Protein AF-A0A088MRJ0-F1 (afdb_monomer_lite)

Sequence (111 aa):
MLADCGLSNAIIQKKNITLDELSALYWVNIFLGVFLFVVTIILSYEISSWMRLDRLSFLIQLTALVFIIMPHGQQYRALMQKELEFDILSKIESFSYLTGFCLTVIIGIIT

Secondary structure (DSSP, 8-state):
--TTTTHHHHHHT-S---HHHHHHHHHHHHHHHHHHHHHHHHHHHHHHHHHT-HHHHHHHHHHHTHHHHHHHHHHHHHHHHHTT-HHHHHHHHHHHHHHHHHHHHHHHHH-

pLDDT: mean 72.76, std 13.06, range [32.66, 93.44]

Foldseek 3Di:
DVLQVCVLVVVVVDPDDDPVNLVVSLVVSQVSLVVQLVVQLVVLVVVCVVVVCPVSSVVSNVVSVCSNVVSVVVSVVSVCVVVVVVVVVVVVVVVVVVVVVVVVVVVVVVD

Radius of gyration: 17.57 Å; chains: 1; bounding box: 46×26×44 Å

Structure (mmCIF, N/CA/C/O backbone):
data_AF-A0A088MRJ0-F1
#
_entry.id   AF-A0A088MRJ0-F1
#
loop_
_atom_site.group_PDB
_atom_site.id
_atom_site.type_symbol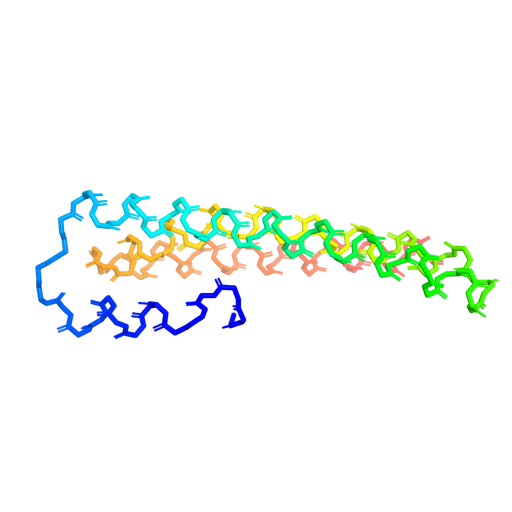
_atom_site.label_atom_id
_atom_site.label_alt_id
_atom_site.label_comp_id
_atom_site.label_asym_id
_atom_site.label_entity_id
_atom_site.label_seq_id
_atom_site.pdbx_PDB_ins_code
_atom_site.Cartn_x
_atom_site.Cartn_y
_atom_site.Cartn_z
_atom_site.occupancy
_atom_site.B_iso_or_equiv
_atom_site.auth_seq_id
_atom_site.auth_comp_id
_atom_site.auth_asym_id
_atom_site.auth_atom_id
_atom_site.pdbx_PDB_model_num
ATOM 1 N N . MET A 1 1 ? -10.835 3.303 -3.199 1.00 35.06 1 MET A N 1
ATOM 2 C CA . MET A 1 1 ? -12.106 3.633 -3.893 1.00 35.06 1 MET A CA 1
ATOM 3 C C . MET A 1 1 ? -12.644 2.460 -4.707 1.00 35.06 1 MET A C 1
ATOM 5 O O . MET A 1 1 ? -13.780 2.097 -4.459 1.00 35.06 1 MET A O 1
ATOM 9 N N . LEU A 1 2 ? -11.874 1.822 -5.602 1.00 32.66 2 LEU A N 1
ATOM 10 C CA . LEU A 1 2 ? -12.327 0.586 -6.276 1.00 32.66 2 LEU A CA 1
ATOM 11 C C . LEU A 1 2 ? -12.244 -0.665 -5.381 1.00 32.66 2 LEU A C 1
ATOM 13 O O . LEU A 1 2 ? -13.094 -1.538 -5.488 1.00 32.66 2 LEU A O 1
ATOM 17 N N . ALA A 1 3 ? -11.274 -0.719 -4.462 1.00 44.72 3 ALA A N 1
ATOM 18 C CA . ALA A 1 3 ? -11.061 -1.874 -3.584 1.00 44.72 3 ALA A CA 1
ATOM 19 C C . ALA A 1 3 ? -12.183 -2.116 -2.558 1.00 44.72 3 ALA A C 1
ATOM 21 O O . ALA A 1 3 ? -12.316 -3.230 -2.085 1.00 44.72 3 ALA A O 1
ATOM 22 N N . ASP A 1 4 ? -13.007 -1.110 -2.248 1.00 48.66 4 ASP A N 1
ATOM 23 C CA . ASP A 1 4 ? -14.105 -1.258 -1.286 1.00 48.66 4 ASP A CA 1
ATOM 24 C C . ASP A 1 4 ? -15.458 -1.545 -1.954 1.00 48.66 4 ASP A C 1
ATOM 26 O O . ASP A 1 4 ? -16.441 -1.659 -1.235 1.00 48.66 4 ASP A O 1
ATOM 30 N N . CYS A 1 5 ? -15.559 -1.596 -3.296 1.00 53.91 5 CYS A N 1
ATOM 31 C CA . CYS A 1 5 ? -16.776 -1.921 -4.075 1.00 53.91 5 CYS A CA 1
ATOM 32 C C . CYS A 1 5 ? -18.130 -1.349 -3.564 1.00 53.91 5 CYS A C 1
ATOM 34 O O . CYS A 1 5 ? -19.184 -1.913 -3.840 1.00 53.91 5 CYS A O 1
ATOM 36 N N . GLY A 1 6 ? -18.147 -0.244 -2.808 1.00 51.41 6 GLY A N 1
ATOM 37 C CA . GLY A 1 6 ? -19.361 0.247 -2.138 1.00 51.41 6 GLY A CA 1
ATOM 38 C C . GLY A 1 6 ? -19.810 -0.557 -0.901 1.00 51.41 6 GLY A C 1
ATOM 39 O O . GLY A 1 6 ? -20.814 -0.193 -0.290 1.00 51.41 6 GLY A O 1
ATOM 40 N N . LEU A 1 7 ? -19.066 -1.582 -0.468 1.00 51.88 7 LEU A N 1
ATOM 41 C CA . LEU A 1 7 ? -19.328 -2.349 0.758 1.00 51.88 7 LEU A CA 1
ATOM 42 C C . LEU A 1 7 ? -19.238 -1.471 2.015 1.00 51.88 7 LEU A C 1
ATOM 44 O O . LEU A 1 7 ? -20.068 -1.616 2.911 1.00 51.88 7 LEU A O 1
ATOM 48 N N . SER A 1 8 ? -18.328 -0.492 2.053 1.00 50.50 8 SER A N 1
ATOM 49 C CA . SER A 1 8 ? -18.276 0.498 3.142 1.00 50.50 8 SER A CA 1
ATOM 50 C C . SER A 1 8 ? -19.578 1.304 3.276 1.00 50.50 8 SER A C 1
ATOM 52 O O . SER A 1 8 ? -19.983 1.611 4.392 1.00 50.50 8 SER A O 1
ATOM 54 N N . ASN A 1 9 ? -20.302 1.579 2.180 1.00 48.78 9 ASN A N 1
ATOM 55 C CA . ASN A 1 9 ? -21.614 2.245 2.241 1.00 48.78 9 ASN A CA 1
ATOM 56 C C . ASN A 1 9 ? -22.730 1.315 2.756 1.00 48.78 9 ASN A C 1
ATOM 58 O O . ASN A 1 9 ? -23.653 1.789 3.418 1.00 48.78 9 ASN A O 1
ATOM 62 N N . ALA A 1 10 ? -22.643 0.005 2.499 1.00 54.28 10 ALA A N 1
ATOM 63 C CA . ALA A 1 10 ? -23.578 -0.986 3.046 1.00 54.28 10 ALA A CA 1
ATOM 64 C C . ALA A 1 10 ? -23.356 -1.222 4.555 1.00 54.28 10 ALA A C 1
ATOM 66 O O . ALA A 1 10 ? -24.318 -1.370 5.308 1.00 54.28 10 ALA A O 1
ATOM 67 N N . ILE A 1 11 ? -22.096 -1.180 5.001 1.00 51.38 11 ILE A N 1
ATOM 68 C CA . ILE A 1 11 ? -21.685 -1.178 6.416 1.00 51.38 11 ILE A CA 1
ATOM 69 C C . ILE A 1 11 ? -22.236 0.064 7.131 1.00 51.38 11 ILE A C 1
ATOM 71 O O . ILE A 1 11 ? -22.852 -0.062 8.184 1.00 51.38 11 ILE A O 1
ATOM 75 N N . ILE A 1 12 ? -22.075 1.259 6.550 1.00 49.22 12 ILE A N 1
ATOM 76 C CA . ILE A 1 12 ? -22.501 2.536 7.157 1.00 49.22 12 ILE A CA 1
ATOM 77 C C . ILE A 1 12 ? -24.022 2.609 7.397 1.00 49.22 12 ILE A C 1
ATOM 79 O O . ILE A 1 12 ? -24.458 3.265 8.342 1.00 49.22 12 ILE A O 1
ATOM 83 N N . GLN A 1 13 ? -24.847 1.911 6.607 1.00 48.62 13 GLN A N 1
ATOM 84 C CA . GLN A 1 13 ? -26.299 1.852 6.843 1.00 48.62 13 GLN A CA 1
ATOM 85 C C . GLN A 1 13 ? -26.713 0.897 7.976 1.00 48.62 13 GLN A C 1
ATOM 87 O O . GLN A 1 13 ? -27.836 1.004 8.481 1.00 48.62 13 GLN A O 1
ATOM 92 N N . LYS A 1 14 ? -25.846 -0.026 8.413 1.00 50.19 14 LYS A N 1
ATOM 93 C CA . LYS A 1 14 ? -26.199 -1.056 9.399 1.00 50.19 14 LYS A CA 1
ATOM 94 C C . LYS A 1 14 ? -25.732 -0.651 10.803 1.00 50.19 14 LYS A C 1
ATOM 96 O O . LYS A 1 14 ? -24.555 -0.692 11.137 1.00 50.19 14 LYS A O 1
ATOM 101 N N . LYS A 1 15 ? -26.691 -0.278 11.658 1.00 49.97 15 LYS A N 1
ATOM 102 C CA . LYS A 1 15 ? -26.468 0.291 13.007 1.00 49.97 15 LYS A CA 1
ATOM 103 C C . LYS A 1 15 ? -25.784 -0.661 14.012 1.00 49.97 15 LYS A C 1
ATOM 105 O O . LYS A 1 15 ? -25.251 -0.196 15.010 1.00 49.97 15 LYS A O 1
ATOM 110 N N . ASN A 1 16 ? -25.800 -1.972 13.758 1.00 45.78 16 ASN A N 1
ATOM 111 C CA . ASN A 1 16 ? -25.121 -2.999 14.552 1.00 45.78 16 ASN A CA 1
ATOM 112 C C . ASN A 1 16 ? -24.356 -3.922 13.602 1.00 45.78 16 ASN A C 1
ATOM 114 O O . ASN A 1 16 ? -24.975 -4.696 12.877 1.00 45.78 16 ASN A O 1
ATOM 118 N N . ILE A 1 17 ? -23.029 -3.828 13.614 1.00 56.25 17 ILE A N 1
ATOM 119 C CA . ILE A 1 17 ? -22.138 -4.696 12.836 1.00 56.25 17 ILE A CA 1
ATOM 120 C C . ILE A 1 17 ? -21.387 -5.559 13.835 1.00 56.25 17 ILE A C 1
ATOM 122 O O . ILE A 1 17 ? -20.626 -5.025 14.655 1.00 56.25 17 ILE A O 1
ATOM 126 N N . THR A 1 18 ? -21.633 -6.863 13.789 1.00 59.78 18 THR A N 1
ATOM 127 C CA . THR A 1 18 ? -20.933 -7.872 14.589 1.00 59.78 18 THR A CA 1
ATOM 128 C C . THR A 1 18 ? -19.517 -8.099 14.047 1.00 59.78 18 THR A C 1
ATOM 130 O O . THR A 1 18 ? -19.233 -7.841 12.877 1.00 59.78 18 THR A O 1
ATOM 133 N N . LEU A 1 19 ? -18.601 -8.573 14.903 1.00 62.94 19 LEU A N 1
ATOM 134 C CA . LEU A 1 19 ? -17.208 -8.869 14.523 1.00 62.94 19 LEU A CA 1
ATOM 135 C C . LEU A 1 19 ? -17.110 -9.888 13.372 1.00 62.94 19 LEU A C 1
ATOM 137 O O . LEU A 1 19 ? -16.182 -9.816 12.565 1.00 62.94 19 LEU A O 1
ATOM 141 N N . ASP A 1 20 ? -18.094 -10.780 13.257 1.00 63.69 20 ASP A N 1
ATOM 142 C CA . ASP A 1 20 ? -18.180 -11.769 12.180 1.00 63.69 20 ASP A CA 1
ATOM 143 C C . ASP A 1 20 ? -18.456 -11.125 10.816 1.00 63.69 20 ASP A C 1
ATOM 145 O O . ASP A 1 20 ? -17.813 -11.481 9.830 1.00 63.69 20 ASP A O 1
ATOM 149 N N . GLU A 1 21 ? -19.347 -10.127 10.745 1.00 63.75 21 GLU A N 1
ATOM 150 C CA . GLU A 1 21 ? -19.598 -9.386 9.500 1.00 63.75 21 GLU A CA 1
ATOM 151 C C . GLU A 1 21 ? -18.357 -8.595 9.076 1.00 63.75 21 GLU A C 1
ATOM 153 O O . GLU A 1 21 ? -17.983 -8.625 7.904 1.00 63.75 21 GLU A O 1
ATOM 158 N N . LEU A 1 22 ? -17.665 -7.956 10.028 1.00 64.50 22 LEU A N 1
ATOM 159 C CA . LEU A 1 22 ? -16.410 -7.244 9.766 1.00 64.50 22 LEU A CA 1
ATOM 160 C C . LEU A 1 22 ? -15.315 -8.187 9.236 1.00 64.50 22 LEU A C 1
ATOM 162 O O . LEU A 1 22 ? -14.577 -7.832 8.317 1.00 64.50 22 LEU A O 1
ATOM 166 N N . SER A 1 23 ? -15.222 -9.393 9.798 1.00 67.12 23 SER A N 1
ATOM 167 C CA . SER A 1 23 ? -14.250 -10.405 9.377 1.00 67.12 23 SER A CA 1
ATOM 168 C C . SER A 1 23 ? -14.587 -10.986 8.003 1.00 67.12 23 SER A C 1
ATOM 170 O O . SER A 1 23 ? -13.690 -11.161 7.180 1.00 67.12 23 SER A O 1
ATOM 172 N N . ALA A 1 24 ? -15.866 -11.232 7.706 1.00 71.38 24 ALA A N 1
ATOM 173 C CA . ALA A 1 24 ? -16.303 -11.678 6.382 1.00 71.38 24 ALA A CA 1
ATOM 174 C C . ALA A 1 24 ? -15.963 -10.639 5.301 1.00 71.38 24 ALA A C 1
ATOM 176 O O . ALA A 1 24 ? -15.402 -10.972 4.258 1.00 71.38 24 ALA A O 1
ATOM 177 N N . LEU A 1 25 ? -16.231 -9.366 5.590 1.00 68.19 25 LEU A N 1
ATOM 178 C CA . LEU A 1 25 ? -15.869 -8.229 4.747 1.00 68.19 25 LEU A CA 1
ATOM 179 C C . LEU A 1 25 ? -14.366 -8.129 4.489 1.00 68.19 25 LEU A C 1
ATOM 181 O O . LEU A 1 25 ? -13.946 -7.898 3.357 1.00 68.19 25 LEU A O 1
ATOM 185 N N . TYR A 1 26 ? -13.557 -8.336 5.523 1.00 70.25 26 TYR A N 1
ATOM 186 C CA . TYR A 1 26 ? -12.107 -8.364 5.386 1.00 70.25 26 TYR A CA 1
ATOM 187 C C . TYR A 1 26 ? -11.632 -9.459 4.439 1.00 70.25 26 TYR A C 1
ATOM 189 O O . TYR A 1 26 ? -10.853 -9.184 3.527 1.00 70.25 26 TYR A O 1
ATOM 197 N N . TRP A 1 27 ? -12.133 -10.682 4.614 1.00 72.62 27 TRP A N 1
ATOM 198 C CA . TRP A 1 27 ? -11.794 -11.787 3.723 1.00 72.62 27 TRP A CA 1
ATOM 199 C C . TRP A 1 27 ? -12.219 -11.499 2.281 1.00 72.62 27 TRP A C 1
ATOM 201 O O . TRP A 1 27 ? -11.445 -11.775 1.367 1.00 72.62 27 TRP A O 1
ATOM 211 N N . VAL A 1 28 ? -13.384 -10.875 2.063 1.00 74.56 28 VAL A N 1
ATOM 212 C CA . VAL A 1 28 ? -13.820 -10.431 0.727 1.00 74.56 28 VAL A CA 1
ATOM 213 C C . VAL A 1 28 ? -12.853 -9.400 0.137 1.00 74.56 28 VAL A C 1
ATOM 215 O O . VAL A 1 28 ? -12.431 -9.567 -1.006 1.00 74.56 28 VAL A O 1
ATOM 218 N N . ASN A 1 29 ? -12.447 -8.381 0.901 1.00 71.50 29 ASN A N 1
ATOM 219 C CA . ASN A 1 29 ? -11.491 -7.368 0.438 1.00 71.50 29 ASN A CA 1
ATOM 220 C C . ASN A 1 29 ? -10.106 -7.966 0.140 1.00 71.50 29 ASN A C 1
ATOM 222 O O . ASN A 1 29 ? -9.479 -7.581 -0.845 1.00 71.50 29 ASN A O 1
ATOM 226 N N . ILE A 1 30 ? -9.642 -8.935 0.935 1.00 76.81 30 ILE A N 1
ATOM 227 C CA . ILE A 1 30 ? -8.405 -9.674 0.644 1.00 76.81 30 ILE A CA 1
ATOM 228 C C . ILE A 1 30 ? -8.537 -10.478 -0.644 1.00 76.81 30 ILE A C 1
ATOM 230 O O . ILE A 1 30 ? -7.667 -10.379 -1.507 1.00 76.81 30 ILE A O 1
ATOM 234 N N . PHE A 1 31 ? -9.615 -11.248 -0.807 1.00 81.44 31 PHE A N 1
ATOM 235 C CA . PHE A 1 31 ? -9.834 -12.027 -2.026 1.00 81.44 31 PHE A CA 1
ATOM 236 C C . PHE A 1 31 ? -9.907 -11.128 -3.260 1.00 81.44 31 PHE A C 1
ATOM 238 O O . PHE A 1 31 ? -9.302 -11.447 -4.283 1.00 81.44 31 PHE A O 1
ATOM 245 N N . LEU A 1 32 ? -10.585 -9.984 -3.154 1.00 79.75 32 LEU A N 1
ATOM 246 C CA . LEU A 1 32 ? -10.669 -9.002 -4.229 1.00 79.75 32 LEU A CA 1
ATOM 247 C C . LEU A 1 32 ? -9.300 -8.373 -4.531 1.00 79.75 32 LEU A C 1
ATOM 249 O O . LEU A 1 32 ? -8.939 -8.242 -5.698 1.00 79.75 32 LEU A O 1
ATOM 253 N N . GLY A 1 33 ? -8.516 -8.036 -3.504 1.00 78.31 33 GLY A N 1
ATOM 254 C CA . GLY A 1 33 ? -7.157 -7.507 -3.650 1.00 78.31 33 GLY A CA 1
ATOM 255 C C . GLY A 1 33 ? -6.207 -8.495 -4.328 1.00 78.31 33 GLY A C 1
ATOM 256 O O . GLY A 1 33 ? -5.510 -8.133 -5.275 1.00 78.31 33 GLY A O 1
ATOM 257 N N . VAL A 1 34 ? -6.239 -9.766 -3.916 1.00 82.00 34 VAL A N 1
ATOM 258 C CA . VAL A 1 34 ? -5.463 -10.849 -4.546 1.00 82.00 34 VAL A CA 1
ATOM 259 C C . VAL A 1 34 ? -5.916 -11.082 -5.987 1.00 82.00 34 VAL A C 1
ATOM 261 O O . VAL A 1 34 ? -5.081 -11.223 -6.880 1.00 82.00 34 VAL A O 1
ATOM 264 N N . PHE A 1 35 ? -7.224 -11.080 -6.245 1.00 84.44 35 PHE A N 1
ATOM 265 C CA . PHE A 1 35 ? -7.759 -11.217 -7.597 1.00 84.44 35 PHE A CA 1
ATOM 266 C C . PHE A 1 35 ? -7.285 -10.077 -8.510 1.00 84.44 35 PHE A C 1
ATOM 268 O O . PHE A 1 35 ? -6.746 -10.332 -9.588 1.00 84.44 35 PHE A O 1
ATOM 275 N N . LEU A 1 36 ? -7.405 -8.824 -8.058 1.00 82.62 36 LEU A N 1
ATOM 276 C CA . LEU A 1 36 ? -6.924 -7.654 -8.796 1.00 82.62 36 LEU A CA 1
ATOM 277 C C . LEU A 1 36 ? -5.407 -7.686 -9.006 1.00 82.62 36 LEU A C 1
ATOM 279 O O . LEU A 1 36 ? -4.944 -7.321 -10.086 1.00 82.62 36 LEU A O 1
ATOM 283 N N . PHE A 1 37 ? -4.635 -8.158 -8.025 1.00 82.69 37 PHE A N 1
ATOM 284 C CA . PHE A 1 37 ? -3.188 -8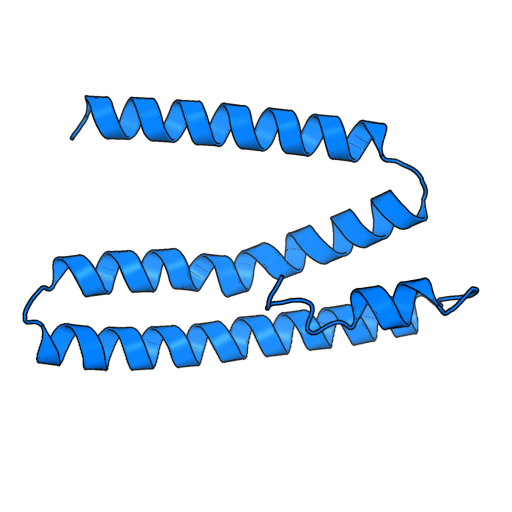.343 -8.148 1.00 82.69 37 PHE A CA 1
ATOM 285 C C . PHE A 1 37 ? -2.828 -9.309 -9.281 1.00 82.69 37 PHE A C 1
ATOM 287 O O . PHE A 1 37 ? -2.045 -8.953 -10.164 1.00 82.69 37 PHE A O 1
ATOM 294 N N . VAL A 1 38 ? -3.434 -10.501 -9.295 1.00 84.94 38 VAL A N 1
ATOM 295 C CA . VAL A 1 38 ? -3.183 -11.518 -10.329 1.00 84.94 38 VAL A CA 1
ATOM 296 C C . VAL A 1 38 ? -3.556 -10.982 -11.710 1.00 84.94 38 VAL A C 1
ATOM 298 O O . VAL A 1 38 ? -2.754 -11.064 -12.640 1.00 84.94 38 VAL A O 1
ATOM 301 N N . VAL A 1 39 ? -4.734 -10.367 -11.835 1.00 85.75 39 VAL A N 1
ATOM 302 C CA . VAL A 1 39 ? -5.199 -9.764 -13.092 1.00 85.75 39 VAL A CA 1
ATOM 303 C C . VAL A 1 39 ? -4.236 -8.671 -13.569 1.00 85.75 39 VAL A C 1
ATOM 305 O O . VAL A 1 39 ? -3.853 -8.659 -14.737 1.00 85.75 39 VAL A O 1
ATOM 308 N N . THR A 1 40 ? -3.779 -7.798 -12.667 1.00 83.75 40 THR A N 1
ATOM 309 C CA . THR A 1 40 ? -2.845 -6.707 -12.990 1.00 83.75 40 THR A CA 1
ATOM 310 C C . THR A 1 40 ? -1.477 -7.229 -13.434 1.00 83.75 40 THR A C 1
ATOM 312 O O . THR A 1 40 ? -0.897 -6.672 -14.363 1.00 83.75 40 THR A O 1
ATOM 315 N N . ILE A 1 41 ? -0.960 -8.308 -12.833 1.00 82.06 41 ILE A N 1
ATOM 316 C CA . ILE A 1 41 ? 0.298 -8.934 -13.275 1.00 82.06 41 ILE A CA 1
ATOM 317 C C . ILE A 1 41 ? 0.163 -9.537 -14.673 1.00 82.06 41 ILE A C 1
ATOM 319 O O . ILE A 1 41 ? 1.046 -9.333 -15.506 1.00 82.06 41 ILE A O 1
ATOM 323 N N . ILE A 1 42 ? -0.936 -10.244 -14.946 1.00 83.56 42 ILE A N 1
ATOM 324 C CA . ILE A 1 42 ? -1.182 -10.834 -16.269 1.00 83.56 42 ILE A CA 1
ATOM 325 C C . ILE A 1 42 ? -1.260 -9.724 -17.327 1.00 83.56 42 ILE A C 1
ATOM 327 O O . ILE A 1 42 ? -0.571 -9.787 -18.343 1.00 83.56 42 ILE A O 1
ATOM 331 N N . LEU A 1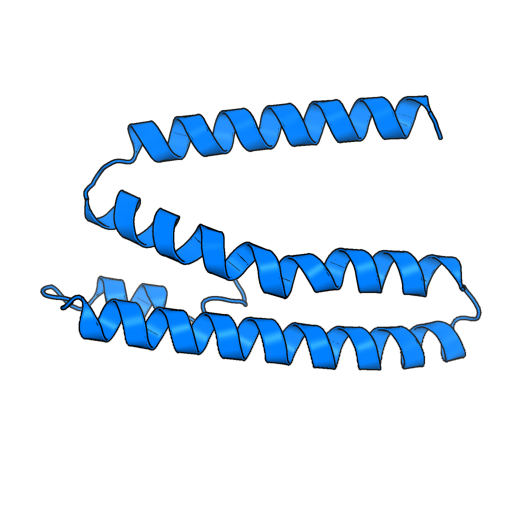 43 ? -2.018 -8.660 -17.045 1.00 81.12 43 LEU A N 1
ATOM 332 C CA . LEU A 1 43 ? -2.097 -7.474 -17.905 1.00 81.12 43 LEU A CA 1
ATOM 333 C C . LEU A 1 43 ? -0.735 -6.793 -18.081 1.00 81.12 43 LEU A C 1
ATOM 335 O O . LEU A 1 43 ? -0.413 -6.372 -19.186 1.00 81.12 43 LEU A O 1
ATOM 339 N N . SER A 1 44 ? 0.077 -6.701 -17.023 1.00 78.81 44 SER A N 1
ATOM 340 C CA . SER A 1 44 ? 1.427 -6.123 -17.087 1.00 78.81 44 SER A CA 1
ATOM 341 C C . SER A 1 44 ? 2.305 -6.843 -18.107 1.00 78.81 44 SER A C 1
ATOM 343 O O . SER A 1 44 ? 2.969 -6.203 -18.925 1.00 78.81 44 SER A O 1
ATOM 345 N N . TYR A 1 45 ? 2.280 -8.178 -18.090 1.00 77.00 45 TYR A N 1
ATOM 346 C CA . TYR A 1 45 ? 3.053 -8.994 -19.020 1.00 77.00 45 TYR A CA 1
ATOM 347 C C . TYR A 1 45 ? 2.605 -8.779 -20.474 1.00 77.00 45 TYR A C 1
ATOM 349 O O . TYR A 1 45 ? 3.436 -8.496 -21.340 1.00 77.00 45 TYR A O 1
ATOM 357 N N . GLU A 1 46 ? 1.293 -8.816 -20.722 1.00 78.69 46 GLU A N 1
ATOM 358 C CA . GLU A 1 46 ? 0.707 -8.581 -22.049 1.00 78.69 46 GLU A CA 1
ATOM 359 C C . GLU A 1 46 ? 1.049 -7.182 -22.585 1.00 78.69 46 GLU A C 1
ATOM 361 O O . GLU A 1 46 ? 1.572 -7.045 -23.695 1.00 78.69 46 GLU A O 1
ATOM 366 N N . ILE A 1 47 ? 0.849 -6.142 -21.766 1.00 75.56 47 ILE A N 1
ATOM 367 C CA . ILE A 1 47 ? 1.132 -4.743 -22.124 1.00 75.56 47 ILE A CA 1
ATOM 368 C C . ILE A 1 47 ? 2.629 -4.537 -22.390 1.00 75.56 47 ILE A C 1
ATOM 370 O O . ILE A 1 47 ? 2.991 -3.861 -23.355 1.00 75.56 47 ILE A O 1
ATOM 374 N N . SER A 1 48 ? 3.513 -5.128 -21.580 1.00 71.75 48 SER A N 1
ATOM 375 C CA . SER A 1 48 ? 4.964 -5.027 -21.783 1.00 71.75 48 SER A CA 1
ATOM 376 C C . SER A 1 48 ? 5.409 -5.682 -23.087 1.00 71.75 48 SER A C 1
ATOM 378 O O . SER A 1 48 ? 6.281 -5.141 -23.771 1.00 71.75 48 SER A O 1
ATOM 380 N N . SER A 1 49 ? 4.803 -6.815 -23.456 1.00 70.25 49 SER A N 1
ATOM 381 C CA . SER A 1 49 ? 5.110 -7.490 -24.721 1.00 70.25 49 SER A CA 1
ATOM 382 C C . SER A 1 49 ? 4.721 -6.625 -25.928 1.00 70.25 49 SER A C 1
ATOM 384 O O . SER A 1 49 ? 5.478 -6.529 -26.897 1.00 70.25 49 SER A O 1
ATOM 386 N N . TRP A 1 50 ? 3.587 -5.921 -25.828 1.00 73.94 50 TRP A N 1
ATOM 387 C CA . TRP A 1 50 ? 3.080 -5.014 -26.856 1.00 73.94 50 TRP A CA 1
ATOM 388 C C . TRP A 1 50 ? 3.885 -3.716 -26.958 1.00 73.94 50 TRP A C 1
ATOM 390 O O . TRP A 1 50 ? 4.174 -3.256 -28.062 1.00 73.94 50 TRP A O 1
ATOM 400 N N . MET A 1 51 ? 4.267 -3.123 -25.823 1.00 69.94 51 MET A N 1
ATOM 401 C CA . MET A 1 51 ? 4.955 -1.828 -25.783 1.00 69.94 51 MET A CA 1
ATOM 402 C C . MET A 1 51 ? 6.488 -1.919 -25.861 1.00 69.94 51 MET A C 1
ATOM 404 O O . MET A 1 51 ? 7.129 -0.880 -26.013 1.00 69.94 51 MET A O 1
ATOM 408 N N . ARG A 1 52 ? 7.094 -3.119 -25.777 1.00 64.94 52 ARG A N 1
ATOM 409 C CA . ARG A 1 52 ? 8.562 -3.349 -25.813 1.00 64.94 52 ARG A CA 1
ATOM 410 C C . ARG A 1 52 ? 9.363 -2.473 -24.834 1.00 64.94 52 ARG A C 1
ATOM 412 O O . ARG A 1 52 ? 10.511 -2.117 -25.088 1.00 64.94 52 ARG A O 1
ATOM 419 N N . LEU A 1 53 ? 8.742 -2.101 -23.718 1.00 65.50 53 LEU A N 1
ATOM 420 C CA . LEU A 1 53 ? 9.306 -1.240 -22.683 1.00 65.50 53 LEU A CA 1
ATOM 421 C C . LEU A 1 53 ? 9.406 -2.047 -21.388 1.00 65.50 53 LEU A C 1
ATOM 423 O O . LEU A 1 53 ? 8.514 -1.989 -20.545 1.00 65.50 53 LEU A O 1
ATOM 427 N N . ASP A 1 54 ? 10.515 -2.768 -21.210 1.00 66.88 54 ASP A N 1
ATOM 428 C CA . ASP A 1 54 ? 10.749 -3.638 -20.042 1.00 66.88 54 ASP A CA 1
ATOM 429 C C . ASP A 1 54 ? 10.627 -2.885 -18.706 1.00 66.88 54 ASP A C 1
ATOM 431 O O . ASP A 1 54 ? 10.193 -3.428 -17.689 1.00 66.88 54 ASP A O 1
ATOM 435 N N . ARG A 1 55 ? 10.939 -1.583 -18.718 1.00 67.19 55 ARG A N 1
ATOM 436 C CA . ARG A 1 55 ? 10.822 -0.709 -17.547 1.00 67.19 55 ARG A CA 1
ATOM 437 C C . ARG A 1 55 ? 9.366 -0.525 -17.101 1.00 67.19 55 ARG A C 1
ATOM 439 O O . ARG A 1 55 ? 9.118 -0.395 -15.907 1.00 67.19 55 ARG A O 1
ATOM 446 N N . LEU A 1 56 ? 8.404 -0.552 -18.026 1.00 67.19 56 LEU A N 1
ATOM 447 C CA . LEU A 1 56 ? 6.984 -0.368 -17.717 1.00 67.19 56 LEU A CA 1
ATOM 448 C C . LEU A 1 56 ? 6.407 -1.575 -16.963 1.00 67.19 56 LEU A C 1
ATOM 450 O O . LEU A 1 56 ? 5.644 -1.390 -16.016 1.00 67.19 56 LEU A O 1
ATOM 454 N N . SER A 1 57 ? 6.839 -2.791 -17.315 1.00 70.69 57 SER A N 1
ATOM 455 C CA . SER A 1 57 ? 6.442 -4.024 -16.620 1.00 70.69 57 SER A CA 1
ATOM 456 C C . SER A 1 57 ? 6.785 -3.974 -15.133 1.00 70.69 57 SER A C 1
ATOM 458 O O . SER A 1 57 ? 5.942 -4.260 -14.280 1.00 70.69 57 SER A O 1
ATOM 460 N N . PHE A 1 58 ? 8.006 -3.527 -14.816 1.00 74.56 58 PHE A N 1
ATOM 461 C CA . PHE A 1 58 ? 8.481 -3.425 -13.439 1.00 74.56 58 PHE A CA 1
ATOM 462 C C . PHE A 1 58 ? 7.658 -2.426 -12.613 1.00 74.56 58 PHE A C 1
ATOM 464 O O . PHE A 1 58 ? 7.249 -2.740 -11.496 1.00 74.56 58 PHE A O 1
ATOM 471 N N . LEU A 1 59 ? 7.347 -1.248 -13.169 1.00 76.81 59 LEU A N 1
ATOM 472 C CA . LEU A 1 59 ? 6.503 -0.255 -12.491 1.00 76.81 59 LEU A CA 1
ATOM 473 C C . LEU A 1 59 ? 5.081 -0.777 -12.232 1.00 76.81 59 LEU A C 1
ATOM 475 O O . LEU A 1 59 ? 4.544 -0.583 -11.139 1.00 76.81 59 LEU A O 1
ATOM 479 N N . ILE A 1 60 ? 4.473 -1.466 -13.202 1.00 77.56 60 ILE A N 1
ATOM 480 C CA . ILE A 1 60 ? 3.120 -2.018 -13.041 1.00 77.56 60 ILE A CA 1
ATOM 481 C C . ILE A 1 60 ? 3.115 -3.131 -11.984 1.00 77.56 60 ILE A C 1
ATOM 483 O O . ILE A 1 60 ? 2.230 -3.150 -11.131 1.00 77.56 60 ILE A O 1
ATOM 487 N N . GLN A 1 61 ? 4.117 -4.016 -11.975 1.00 76.88 61 GLN A N 1
ATOM 488 C CA . GLN A 1 61 ? 4.253 -5.061 -10.950 1.00 76.88 61 GLN A CA 1
ATOM 489 C C . GLN A 1 61 ? 4.437 -4.471 -9.543 1.00 76.88 61 GLN A C 1
ATOM 491 O O . GLN A 1 61 ? 3.804 -4.939 -8.596 1.00 76.88 61 GLN A O 1
ATOM 496 N N . LEU A 1 62 ? 5.241 -3.410 -9.407 1.00 80.25 62 LEU A N 1
ATOM 497 C CA . LEU A 1 62 ? 5.422 -2.707 -8.134 1.00 80.25 62 LEU A CA 1
ATOM 498 C C . LEU A 1 62 ? 4.098 -2.111 -7.633 1.00 80.25 62 LEU A C 1
ATOM 500 O O . LEU A 1 62 ? 3.760 -2.220 -6.457 1.00 80.25 62 LEU A O 1
ATOM 504 N N . THR A 1 63 ? 3.323 -1.525 -8.547 1.00 76.31 63 THR A N 1
ATOM 505 C CA . THR A 1 63 ? 2.006 -0.952 -8.236 1.00 76.31 63 THR A CA 1
ATOM 506 C C . THR A 1 63 ? 0.992 -2.044 -7.894 1.00 76.31 63 THR A C 1
ATOM 508 O O . THR A 1 63 ? 0.136 -1.840 -7.037 1.00 76.31 63 THR A O 1
ATOM 511 N N . ALA A 1 64 ? 1.111 -3.231 -8.497 1.00 79.12 64 ALA A N 1
ATOM 512 C CA . ALA A 1 64 ? 0.233 -4.354 -8.205 1.00 79.12 64 ALA A CA 1
ATOM 513 C C . ALA A 1 64 ? 0.315 -4.767 -6.724 1.00 79.12 64 ALA A C 1
ATOM 515 O O . ALA A 1 64 ? -0.717 -5.037 -6.111 1.00 79.12 64 ALA A O 1
ATOM 516 N N . LEU A 1 65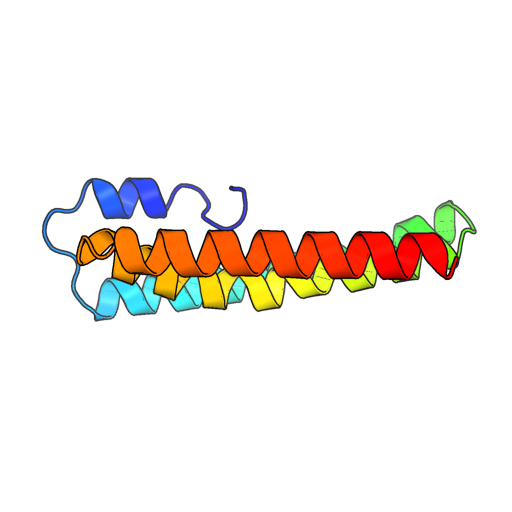 ? 1.507 -4.740 -6.114 1.00 78.69 65 LEU A N 1
ATOM 517 C CA . LEU A 1 65 ? 1.699 -5.073 -4.692 1.00 78.69 65 LEU A CA 1
ATOM 518 C C . LEU A 1 65 ? 0.837 -4.220 -3.750 1.00 78.69 65 LEU A C 1
ATOM 520 O O . LEU A 1 65 ? 0.426 -4.693 -2.688 1.00 78.69 65 LEU A O 1
ATOM 524 N N . VAL A 1 66 ? 0.499 -2.992 -4.155 1.00 80.31 66 VAL A N 1
ATOM 525 C CA . VAL A 1 66 ? -0.403 -2.116 -3.398 1.00 80.31 66 VAL A CA 1
ATOM 526 C C . VAL A 1 66 ? -1.777 -2.768 -3.218 1.00 80.31 66 VAL A C 1
ATOM 528 O O . VAL A 1 66 ? -2.353 -2.650 -2.142 1.00 80.31 66 VAL A O 1
ATOM 531 N N . PHE A 1 67 ? -2.280 -3.533 -4.193 1.00 72.00 67 PHE A N 1
ATOM 532 C CA . PHE A 1 67 ? -3.572 -4.225 -4.073 1.00 72.00 67 PHE A CA 1
ATOM 533 C C . PHE A 1 67 ? -3.589 -5.333 -3.015 1.00 72.00 67 PHE A C 1
ATOM 535 O O . PHE A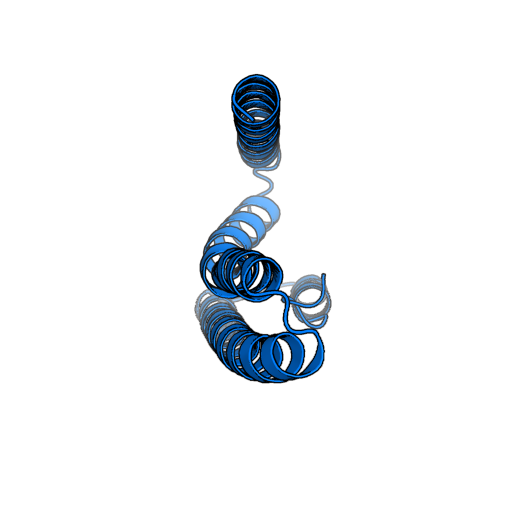 1 67 ? -4.665 -5.669 -2.530 1.00 72.00 67 PHE A O 1
ATOM 542 N N . ILE A 1 68 ? -2.430 -5.871 -2.623 1.00 75.12 68 ILE A N 1
ATOM 543 C CA . ILE A 1 68 ? -2.326 -6.831 -1.515 1.00 75.12 68 ILE A CA 1
ATOM 544 C C . ILE A 1 68 ? -2.187 -6.093 -0.182 1.00 75.12 68 ILE A C 1
ATOM 546 O O . ILE A 1 68 ? -2.857 -6.433 0.787 1.00 75.12 68 ILE A O 1
ATOM 550 N N . ILE A 1 69 ? -1.336 -5.066 -0.125 1.00 76.50 69 ILE A N 1
ATOM 551 C CA . ILE A 1 69 ? -0.978 -4.385 1.130 1.00 76.50 69 ILE A CA 1
ATOM 552 C C . ILE A 1 69 ? -2.100 -3.453 1.614 1.00 76.50 69 ILE A C 1
ATOM 554 O O . ILE A 1 69 ? -2.384 -3.369 2.809 1.00 76.50 69 ILE A O 1
ATOM 558 N N . MET A 1 70 ? -2.760 -2.753 0.694 1.00 74.81 70 MET A N 1
ATOM 559 C CA . MET A 1 70 ? -3.763 -1.735 1.003 1.00 74.81 70 MET A CA 1
ATOM 560 C C . MET A 1 70 ? -5.017 -2.276 1.727 1.00 74.81 70 MET A C 1
ATOM 562 O O . MET A 1 70 ? -5.409 -1.645 2.713 1.00 74.81 70 MET A O 1
ATOM 566 N N . PRO A 1 71 ? -5.618 -3.430 1.351 1.00 70.38 71 PRO A N 1
ATOM 567 C CA . PRO A 1 71 ? -6.775 -3.978 2.065 1.00 70.38 71 PRO A CA 1
ATOM 568 C C . PRO A 1 71 ? -6.516 -4.240 3.556 1.00 70.38 71 PRO A C 1
ATOM 570 O O . PRO A 1 71 ? -7.409 -4.007 4.372 1.00 70.38 71 PRO A O 1
ATOM 573 N N . HIS A 1 72 ? -5.296 -4.651 3.931 1.00 72.12 72 HIS A N 1
ATOM 574 C CA . HIS A 1 72 ? -4.931 -4.855 5.338 1.00 72.12 72 HIS A CA 1
ATOM 575 C C . HIS A 1 72 ? -5.050 -3.559 6.148 1.00 72.12 72 HIS A C 1
ATOM 577 O O . HIS A 1 72 ? -5.663 -3.549 7.213 1.00 72.12 72 HIS A O 1
ATOM 583 N N . GLY A 1 73 ? -4.525 -2.445 5.629 1.00 73.50 73 GLY A N 1
ATOM 584 C CA . GLY A 1 73 ? -4.632 -1.141 6.291 1.00 73.50 73 GLY A CA 1
ATOM 585 C C . GLY A 1 73 ? -6.059 -0.585 6.299 1.00 73.50 73 GLY A C 1
ATOM 586 O O . GLY A 1 73 ? -6.465 0.077 7.258 1.00 73.50 73 GLY A O 1
ATOM 587 N N . GLN A 1 74 ? -6.850 -0.877 5.261 1.00 69.06 74 GLN A N 1
ATOM 588 C CA . GLN A 1 74 ? -8.226 -0.388 5.166 1.00 69.06 74 GLN A CA 1
ATOM 589 C C . GLN A 1 74 ? -9.149 -0.964 6.246 1.00 69.06 74 GLN A C 1
ATOM 591 O O . GLN A 1 74 ? -9.991 -0.222 6.752 1.00 69.06 74 GLN A O 1
ATOM 596 N N . GLN A 1 75 ? -8.973 -2.225 6.662 1.00 71.50 75 GLN A N 1
ATOM 597 C CA . GLN A 1 75 ? -9.787 -2.798 7.742 1.00 71.50 75 GLN A CA 1
ATOM 598 C C . GLN A 1 75 ? -9.546 -2.088 9.083 1.00 71.50 75 GLN A C 1
ATOM 600 O O . GLN A 1 75 ? -10.503 -1.702 9.754 1.00 71.50 75 GLN A O 1
ATOM 605 N N . TYR A 1 76 ? -8.282 -1.865 9.456 1.00 71.94 76 TYR A N 1
ATOM 606 C CA . TYR A 1 76 ? -7.932 -1.134 10.680 1.00 71.94 76 TYR A CA 1
ATOM 607 C C . TYR A 1 76 ? -8.445 0.304 10.651 1.00 71.94 76 TYR A C 1
ATOM 609 O O . TYR A 1 76 ? -8.988 0.791 11.640 1.00 71.94 76 TYR A O 1
ATOM 617 N N . ARG A 1 77 ? -8.343 0.968 9.494 1.00 72.12 77 ARG A N 1
ATOM 618 C CA . ARG A 1 77 ? -8.891 2.312 9.292 1.00 72.12 77 ARG A CA 1
ATOM 619 C C . ARG A 1 77 ? -10.407 2.343 9.485 1.00 72.12 77 ARG A C 1
ATOM 621 O O . ARG A 1 77 ? -10.906 3.238 10.159 1.00 72.12 77 ARG A O 1
ATOM 628 N N . ALA A 1 78 ? -11.128 1.361 8.944 1.00 66.94 78 ALA A N 1
ATOM 629 C CA . ALA A 1 78 ? -12.573 1.242 9.127 1.00 66.94 78 ALA A CA 1
ATOM 630 C C . ALA A 1 78 ? -12.956 0.990 10.598 1.00 66.94 78 ALA A C 1
ATOM 632 O O . ALA A 1 78 ? -13.941 1.551 11.077 1.00 66.94 78 ALA A O 1
ATOM 633 N N . LEU A 1 79 ? -12.163 0.195 11.328 1.00 69.25 79 LEU A N 1
ATOM 634 C CA . LEU A 1 79 ? -12.370 -0.052 12.756 1.00 69.25 79 LEU A CA 1
ATOM 635 C C . LEU A 1 79 ? -12.149 1.219 13.595 1.00 69.25 79 LEU A C 1
ATOM 637 O O . LEU A 1 79 ? -13.043 1.595 14.347 1.00 69.25 79 LEU A O 1
ATOM 641 N N . MET A 1 80 ? -11.036 1.936 13.399 1.00 68.94 80 MET A N 1
ATOM 642 C CA . MET A 1 80 ? -10.756 3.195 14.115 1.00 68.94 80 MET A CA 1
ATOM 643 C C . MET A 1 80 ? -11.805 4.276 13.821 1.00 68.94 80 MET A C 1
ATOM 645 O O . MET A 1 80 ? -12.220 5.006 14.716 1.00 68.94 80 MET A O 1
ATOM 649 N N . GLN A 1 81 ? -12.285 4.370 12.574 1.00 67.00 81 GLN A N 1
ATOM 650 C CA . GLN A 1 81 ? -13.381 5.284 12.227 1.00 67.00 81 GLN A CA 1
ATOM 651 C C . GLN A 1 81 ? -14.688 4.918 12.943 1.00 67.00 81 GLN A C 1
ATOM 653 O O . GLN A 1 81 ? -15.426 5.813 13.355 1.00 67.00 81 GLN A O 1
ATOM 658 N N . LYS A 1 82 ? -14.972 3.620 13.118 1.00 65.00 82 LYS A N 1
ATOM 659 C CA . LYS A 1 82 ? -16.140 3.134 13.870 1.00 65.00 82 LYS A CA 1
ATOM 660 C C . LYS A 1 82 ? -16.025 3.440 15.364 1.00 65.00 82 LYS A C 1
ATOM 662 O O . LYS A 1 82 ? -17.021 3.810 15.978 1.00 65.00 82 LYS A O 1
ATOM 667 N N . GLU A 1 83 ? -14.831 3.310 15.931 1.00 72.44 83 GLU A N 1
ATOM 668 C CA . GLU A 1 83 ? -14.540 3.623 17.338 1.00 72.44 83 GLU A CA 1
ATOM 669 C C . GLU A 1 83 ? -14.410 5.137 17.606 1.00 72.44 83 GLU A C 1
ATOM 671 O O . GLU A 1 83 ? -14.175 5.544 18.739 1.00 72.44 83 GLU A O 1
ATOM 676 N N . LEU A 1 84 ? -14.635 5.982 16.585 1.00 69.81 84 LEU A N 1
ATOM 677 C CA . LEU A 1 84 ? -14.491 7.445 16.621 1.00 69.81 84 LEU A CA 1
ATOM 678 C C . LEU A 1 84 ? -13.058 7.915 16.951 1.00 69.81 84 LEU A C 1
ATOM 680 O O . LEU A 1 84 ? -12.845 9.074 17.311 1.00 69.81 84 LEU A O 1
ATOM 684 N N . GLU A 1 85 ? -12.054 7.060 16.746 1.00 76.12 85 GLU A N 1
ATOM 685 C CA . GLU A 1 85 ? -10.631 7.345 16.963 1.00 76.12 85 GLU A CA 1
ATOM 686 C C . GLU A 1 85 ? -9.988 8.097 15.778 1.00 76.12 85 GLU A C 1
ATOM 688 O O . GLU A 1 85 ? -8.901 7.772 15.289 1.00 76.12 85 GLU A O 1
ATOM 693 N N . PHE A 1 86 ? -10.651 9.149 15.289 1.00 73.94 86 PHE A N 1
ATOM 694 C CA . PHE A 1 86 ? -10.170 9.927 14.139 1.00 73.94 86 PHE A CA 1
ATOM 695 C C . PHE A 1 86 ? -8.826 10.624 14.391 1.00 73.94 86 PHE A C 1
ATOM 697 O O . PHE A 1 86 ? -8.080 10.874 13.444 1.00 73.94 86 PHE A O 1
ATOM 704 N N . ASP A 1 87 ? -8.505 10.930 15.650 1.00 75.00 87 ASP A N 1
ATOM 705 C CA . ASP A 1 87 ? -7.271 11.628 16.021 1.00 75.00 87 ASP A CA 1
ATOM 706 C C . ASP A 1 87 ? -6.027 10.740 15.822 1.00 75.00 87 ASP A C 1
ATOM 708 O O . ASP A 1 87 ? -4.990 11.193 15.331 1.00 75.00 87 ASP A O 1
ATOM 712 N N . ILE A 1 88 ? -6.144 9.442 16.120 1.00 79.56 88 ILE A N 1
ATOM 713 C CA . ILE A 1 88 ? -5.079 8.456 15.883 1.00 79.56 88 ILE A CA 1
ATOM 714 C C . ILE A 1 88 ? -4.906 8.237 14.379 1.00 79.56 88 ILE A C 1
ATOM 716 O O . ILE A 1 88 ? -3.787 8.306 13.865 1.00 79.56 88 ILE A O 1
ATOM 720 N N . LEU A 1 89 ? -6.014 8.063 13.654 1.00 77.06 89 LEU A N 1
ATOM 721 C CA . LEU A 1 89 ? -5.983 7.877 12.205 1.00 77.06 89 LEU A CA 1
ATOM 722 C C . LEU A 1 89 ? -5.345 9.073 11.478 1.00 77.06 89 LEU A C 1
ATOM 724 O O . LEU A 1 89 ? -4.501 8.887 10.601 1.00 77.06 89 LEU A O 1
ATOM 728 N N . SER A 1 90 ? -5.695 10.297 11.880 1.00 78.69 90 SER A N 1
ATOM 729 C CA . SER A 1 90 ? -5.161 11.527 11.280 1.00 78.69 90 SER A CA 1
ATOM 730 C C . SER A 1 90 ? -3.652 11.671 11.504 1.00 78.69 90 SER A C 1
ATOM 732 O O . SER A 1 90 ? -2.931 12.110 10.602 1.00 78.69 90 SER A O 1
ATOM 734 N N . LYS A 1 91 ? -3.142 11.257 12.674 1.00 86.19 91 LYS A N 1
ATOM 735 C CA . LYS A 1 91 ? -1.696 11.223 12.960 1.00 86.19 91 LYS A CA 1
ATOM 736 C C . LYS A 1 91 ? -0.970 10.202 12.085 1.00 86.19 91 LYS A C 1
ATOM 738 O O . LYS A 1 91 ? 0.065 10.538 11.509 1.00 86.19 91 LYS A O 1
ATOM 743 N N . ILE A 1 92 ? -1.519 8.992 11.945 1.00 85.31 92 ILE A N 1
ATOM 744 C CA . ILE A 1 92 ? -0.940 7.929 11.105 1.00 85.31 92 ILE A CA 1
ATOM 745 C C . ILE A 1 92 ? -0.873 8.369 9.638 1.00 85.31 92 ILE A C 1
ATOM 747 O O . ILE A 1 92 ? 0.161 8.196 8.989 1.00 85.31 92 ILE A O 1
ATOM 751 N N . GLU A 1 93 ? -1.945 8.966 9.116 1.00 83.88 93 GLU A N 1
ATOM 752 C CA . GLU A 1 93 ? -1.977 9.471 7.740 1.00 83.88 93 GLU A CA 1
ATOM 753 C C . GLU A 1 93 ? -0.975 10.598 7.525 1.00 83.88 93 GLU A C 1
ATOM 755 O O . GLU A 1 93 ? -0.192 10.545 6.578 1.00 83.88 93 GLU A O 1
ATOM 760 N N . SER A 1 94 ? -0.938 11.576 8.431 1.00 87.88 94 SER A N 1
ATOM 761 C CA . SER A 1 94 ? 0.011 12.691 8.345 1.00 87.88 94 SER A CA 1
ATOM 762 C C . SER A 1 94 ? 1.457 12.190 8.304 1.00 87.88 94 SER A C 1
ATOM 764 O O . SER A 1 94 ? 2.248 12.636 7.472 1.00 87.88 94 SER A O 1
ATOM 766 N N . PHE A 1 95 ? 1.797 11.212 9.149 1.00 91.00 95 PHE A N 1
ATOM 767 C CA . PHE A 1 95 ? 3.136 10.624 9.180 1.00 91.00 95 PHE A CA 1
ATOM 768 C C . PHE A 1 95 ? 3.437 9.778 7.933 1.00 91.00 95 PHE A C 1
ATOM 770 O O . PHE A 1 95 ? 4.549 9.816 7.402 1.00 91.00 95 PHE A O 1
ATOM 777 N N . SER A 1 96 ? 2.444 9.051 7.416 1.00 86.56 96 SER A N 1
ATOM 778 C CA . SER A 1 96 ? 2.581 8.265 6.183 1.00 86.56 96 SER A CA 1
ATOM 779 C C . SER A 1 96 ? 2.805 9.159 4.962 1.00 86.56 96 SER A C 1
ATOM 781 O O . SER A 1 96 ? 3.688 8.886 4.151 1.00 86.56 96 SER A O 1
ATOM 783 N N . TYR A 1 97 ? 2.071 10.270 4.847 1.00 87.81 97 TYR A N 1
ATOM 784 C CA . TYR A 1 97 ? 2.280 11.229 3.762 1.00 87.81 97 TYR A CA 1
ATOM 785 C C . TYR A 1 97 ? 3.633 11.925 3.870 1.00 87.81 97 TYR A C 1
ATOM 787 O O . TYR A 1 97 ? 4.310 12.089 2.858 1.00 87.81 97 TYR A O 1
ATOM 795 N N . LEU A 1 98 ? 4.060 12.285 5.083 1.00 93.19 98 LEU A N 1
ATOM 796 C CA . LEU A 1 98 ? 5.359 12.919 5.293 1.00 93.19 98 LEU A CA 1
ATOM 797 C C . LEU A 1 98 ? 6.512 11.980 4.917 1.00 93.19 98 LEU A C 1
ATOM 799 O O . LEU A 1 98 ? 7.427 12.376 4.198 1.00 93.19 98 LEU A O 1
ATOM 803 N N . THR A 1 99 ? 6.455 10.720 5.351 1.00 90.12 99 THR A N 1
ATOM 804 C CA . THR A 1 99 ? 7.480 9.722 5.008 1.00 90.12 99 THR A CA 1
ATOM 805 C C . THR A 1 99 ? 7.480 9.399 3.514 1.00 90.12 99 THR A C 1
ATOM 807 O O . THR A 1 99 ? 8.551 9.376 2.906 1.00 90.12 99 THR A O 1
ATOM 810 N N . GLY A 1 100 ? 6.305 9.239 2.895 1.00 87.56 100 GLY A N 1
ATOM 811 C CA . GLY A 1 100 ? 6.171 9.046 1.448 1.00 87.56 100 GLY A CA 1
ATOM 812 C C . GLY A 1 100 ? 6.709 10.226 0.634 1.00 87.56 100 GLY A C 1
ATOM 813 O O . GLY A 1 100 ? 7.410 10.026 -0.362 1.00 87.56 100 GLY A O 1
ATOM 814 N N . PHE A 1 101 ? 6.453 11.456 1.084 1.00 90.62 101 PHE A N 1
ATOM 815 C CA . PHE A 1 101 ? 6.999 12.665 0.473 1.00 90.62 101 PHE A CA 1
ATOM 816 C C . PHE A 1 101 ? 8.528 12.703 0.573 1.00 90.62 101 PHE A C 1
ATOM 818 O O . PHE A 1 101 ? 9.199 12.850 -0.448 1.00 90.62 101 PHE A O 1
ATOM 825 N N . CYS A 1 102 ? 9.090 12.490 1.768 1.00 93.44 102 CYS A N 1
ATOM 826 C CA . CYS A 1 102 ? 10.540 12.448 1.970 1.00 93.44 102 CYS A CA 1
ATOM 827 C C . CYS A 1 102 ? 11.212 11.380 1.096 1.00 93.44 102 CYS A C 1
ATOM 829 O O . CYS A 1 102 ? 12.206 11.672 0.434 1.00 93.44 102 CYS A O 1
ATOM 831 N N . LEU A 1 103 ? 10.655 10.166 1.044 1.00 90.44 103 LEU A N 1
ATOM 832 C CA . LEU A 1 103 ? 11.160 9.088 0.189 1.00 90.44 103 LEU A CA 1
ATOM 833 C C . LEU A 1 103 ? 11.141 9.479 -1.291 1.00 90.44 103 LEU A C 1
ATOM 835 O O . LEU A 1 103 ? 12.134 9.279 -1.986 1.00 90.44 103 LEU A O 1
ATOM 839 N N . THR A 1 104 ? 10.042 10.073 -1.759 1.00 89.62 104 THR A N 1
ATOM 840 C CA . THR A 1 104 ? 9.907 10.523 -3.152 1.00 89.62 104 THR A CA 1
ATOM 841 C C . THR A 1 104 ? 10.956 11.577 -3.500 1.00 89.62 104 THR A C 1
ATOM 843 O O . THR A 1 104 ? 11.597 11.479 -4.544 1.00 89.62 104 THR A O 1
ATOM 846 N N . VAL A 1 105 ? 11.178 12.553 -2.614 1.00 92.38 105 VAL A N 1
ATOM 847 C CA . VAL A 1 105 ? 12.200 13.593 -2.804 1.00 92.38 105 VAL A CA 1
ATOM 848 C C . VAL A 1 105 ? 13.604 12.986 -2.840 1.00 92.38 105 VAL A C 1
ATOM 850 O O . VAL A 1 105 ? 14.382 13.317 -3.728 1.00 92.38 105 VAL A O 1
ATOM 853 N N . ILE A 1 106 ? 13.925 12.063 -1.929 1.00 93.25 106 ILE A N 1
ATOM 854 C CA . ILE A 1 106 ? 15.237 11.396 -1.897 1.00 93.25 106 ILE A CA 1
ATOM 855 C C . ILE A 1 106 ? 15.476 10.598 -3.185 1.00 93.25 106 ILE A C 1
ATOM 857 O O . ILE A 1 106 ? 16.532 10.733 -3.800 1.00 93.25 106 ILE A O 1
ATOM 861 N N . ILE A 1 107 ? 14.494 9.805 -3.626 1.00 88.62 107 ILE A N 1
ATOM 862 C CA . ILE A 1 107 ? 14.586 9.026 -4.872 1.00 88.62 107 ILE A CA 1
ATOM 863 C C . ILE A 1 107 ? 14.752 9.954 -6.082 1.00 88.62 107 ILE A C 1
ATOM 865 O O . ILE A 1 107 ? 15.568 9.667 -6.957 1.00 88.62 107 ILE A O 1
ATOM 869 N N . GLY A 1 108 ? 14.016 11.068 -6.118 1.00 87.56 108 GLY A N 1
ATOM 870 C CA . GLY A 1 108 ? 14.100 12.059 -7.191 1.00 87.56 108 GLY A CA 1
ATOM 871 C C . GLY A 1 108 ? 15.415 12.840 -7.229 1.00 87.56 108 GLY A C 1
ATOM 872 O O . GLY A 1 108 ? 15.778 13.332 -8.286 1.00 87.56 108 GLY A O 1
ATOM 873 N N . ILE A 1 109 ? 16.137 12.947 -6.110 1.00 89.44 109 ILE A N 1
ATOM 874 C CA . ILE A 1 109 ? 17.488 13.535 -6.072 1.00 89.44 109 ILE A CA 1
ATOM 875 C C . ILE A 1 109 ? 18.552 12.515 -6.515 1.00 89.44 109 ILE A C 1
ATOM 877 O O . ILE A 1 109 ? 19.581 12.902 -7.062 1.00 89.44 109 ILE A O 1
AT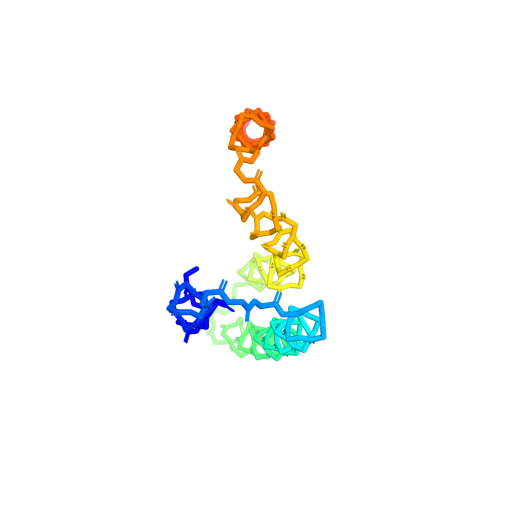OM 881 N N . ILE A 1 110 ? 18.327 11.223 -6.255 1.00 86.62 110 ILE A N 1
ATOM 882 C CA . ILE A 1 110 ? 19.258 10.133 -6.594 1.00 86.62 110 ILE A CA 1
ATOM 883 C C . ILE A 1 110 ? 19.176 9.723 -8.078 1.00 86.62 110 ILE A C 1
ATOM 885 O O . ILE A 1 110 ? 20.165 9.215 -8.608 1.00 86.62 110 ILE A O 1
ATOM 889 N N . THR A 1 111 ? 18.016 9.898 -8.722 1.00 73.94 111 THR A N 1
ATOM 890 C CA . THR A 1 111 ? 17.746 9.509 -10.124 1.00 73.94 111 THR A CA 1
ATOM 891 C C . THR A 1 111 ? 18.078 10.630 -11.097 1.00 73.94 111 THR A C 1
ATOM 893 O O . THR A 1 111 ? 18.695 10.323 -12.142 1.00 73.94 111 THR A O 1
#

InterPro domains:
  IPR050833 Polysaccharide Biosynthesis and Transport [PTHR30250] (1-107)

Organism: Klebsiella pneumoniae (NCBI:txid573)